Protein AF-A0A7J8R0C9-F1 (afdb_monomer)

Organism: Gossypium davidsonii (NCBI:txid34287)

Mean predicted aligned error: 8.88 Å

Nearest PDB structures (foldseek):
  7c2x-assembly1_A  TM=8.999E-01  e=2.543E-03  Glycyrrhiza uralensis
  7w10-assembly1_A  TM=8.396E-01  e=5.791E-02  Calotropis gigantea
  8w53-assembly2_A  TM=8.340E-01  e=5.791E-02  Lycium barbarum
  9j9k-assembly2_B  TM=7.811E-01  e=1.226E-01  Nicotiana benthamiana

pLDDT: mean 87.15, std 15.41, range [38.16, 98.81]

Solvent-accessible surface area (backbone atoms only — not comparable to full-atom values): 6444 Å² total; per-residue (Å²): 115,68,67,56,45,42,38,37,70,69,62,40,51,55,66,71,64,72,80,85,58,86,56,53,90,93,40,74,86,78,30,71,80,81,48,73,65,40,51,49,54,29,48,53,59,54,66,34,87,48,72,67,24,50,51,18,54,51,46,44,49,55,50,51,55,50,55,54,50,24,59,36,94,88,13,65,54,35,47,51,51,54,51,51,52,52,51,51,52,56,50,32,52,76,69,74,45,84,77,77,81,79,79,78,76,87,76,132

Structure (mmCIF, N/CA/C/O backbone):
data_AF-A0A7J8R0C9-F1
#
_entry.id   AF-A0A7J8R0C9-F1
#
loop_
_atom_site.group_PDB
_atom_site.id
_atom_site.type_symbol
_atom_site.label_atom_id
_atom_site.label_alt_id
_atom_site.label_comp_id
_atom_site.label_asym_id
_atom_site.label_entity_id
_atom_site.label_seq_id
_atom_site.pdbx_PDB_ins_code
_atom_site.Cartn_x
_atom_site.Cartn_y
_atom_site.Cartn_z
_atom_site.occupancy
_atom_site.B_iso_or_equiv
_atom_site.auth_seq_id
_atom_site.auth_comp_id
_atom_site.auth_asym_id
_atom_site.auth_atom_id
_atom_site.pdbx_PDB_model_num
ATOM 1 N N . PHE A 1 1 ? 14.662 -2.550 4.345 1.00 85.69 1 PHE A N 1
ATOM 2 C CA . PHE A 1 1 ? 13.574 -2.185 3.412 1.00 85.69 1 PHE A CA 1
ATOM 3 C C . PHE A 1 1 ? 12.309 -3.052 3.588 1.00 85.69 1 PHE A C 1
ATOM 5 O O . PHE A 1 1 ? 11.857 -3.708 2.657 1.00 85.69 1 PHE A O 1
ATOM 12 N N . THR A 1 2 ? 11.678 -3.064 4.772 1.00 91.94 2 THR A N 1
ATOM 13 C CA . THR A 1 2 ? 10.476 -3.903 5.014 1.00 91.94 2 THR A CA 1
ATOM 14 C C . THR A 1 2 ? 9.234 -3.378 4.290 1.00 91.94 2 THR A C 1
ATOM 16 O O . THR A 1 2 ? 8.505 -4.153 3.675 1.00 91.94 2 THR A O 1
ATOM 19 N N . ASN A 1 3 ? 9.021 -2.059 4.303 1.00 94.56 3 ASN A N 1
ATOM 20 C CA . ASN A 1 3 ? 7.871 -1.438 3.638 1.00 94.56 3 ASN A CA 1
ATOM 21 C C . ASN A 1 3 ? 7.926 -1.610 2.116 1.00 94.56 3 ASN A C 1
ATOM 23 O O . ASN A 1 3 ? 6.901 -1.861 1.492 1.00 94.56 3 ASN A O 1
ATOM 27 N N . GLU A 1 4 ? 9.119 -1.549 1.521 1.00 93.69 4 GLU A N 1
ATOM 28 C CA . GLU A 1 4 ? 9.291 -1.841 0.097 1.00 93.69 4 GLU A CA 1
ATOM 29 C C . GLU A 1 4 ? 8.882 -3.283 -0.220 1.00 93.69 4 GLU A C 1
ATOM 31 O O . GLU A 1 4 ? 8.096 -3.511 -1.136 1.00 93.69 4 GLU A O 1
ATOM 36 N N . ARG A 1 5 ? 9.333 -4.258 0.581 1.00 94.69 5 ARG A N 1
ATOM 37 C CA . ARG A 1 5 ? 8.916 -5.657 0.427 1.00 94.69 5 ARG A CA 1
ATOM 38 C C . ARG A 1 5 ? 7.396 -5.811 0.515 1.00 94.69 5 ARG A C 1
ATOM 40 O O . ARG A 1 5 ? 6.814 -6.533 -0.294 1.00 94.69 5 ARG A O 1
ATOM 47 N N . LEU A 1 6 ? 6.750 -5.122 1.454 1.00 96.69 6 LEU A N 1
ATOM 48 C CA . LEU A 1 6 ? 5.293 -5.102 1.559 1.00 96.69 6 LEU A CA 1
ATOM 49 C C . LEU A 1 6 ? 4.649 -4.555 0.277 1.00 96.69 6 LEU A C 1
ATOM 51 O O . LEU A 1 6 ? 3.827 -5.235 -0.327 1.00 96.69 6 LEU A O 1
ATOM 55 N N . VAL A 1 7 ? 5.045 -3.367 -0.177 1.00 97.19 7 VAL A N 1
ATOM 56 C CA . VAL A 1 7 ? 4.434 -2.690 -1.334 1.00 97.19 7 VAL A CA 1
ATOM 57 C C . VAL A 1 7 ? 4.701 -3.427 -2.653 1.00 97.19 7 VAL A C 1
ATOM 59 O O . VAL A 1 7 ? 3.797 -3.579 -3.476 1.00 97.19 7 VAL A O 1
ATOM 62 N N . VAL A 1 8 ? 5.925 -3.911 -2.863 1.00 96.50 8 VAL A N 1
ATOM 63 C CA . VAL A 1 8 ? 6.372 -4.493 -4.137 1.00 96.50 8 VAL A CA 1
ATOM 64 C C . VAL A 1 8 ? 6.103 -5.996 -4.205 1.00 96.50 8 VAL A C 1
ATOM 66 O O . VAL A 1 8 ? 5.531 -6.464 -5.184 1.00 96.50 8 VAL A O 1
ATOM 69 N N . GLN A 1 9 ? 6.480 -6.772 -3.184 1.00 95.94 9 GLN A N 1
ATOM 70 C CA . GLN A 1 9 ? 6.421 -8.240 -3.260 1.00 95.94 9 GLN A CA 1
ATOM 71 C C . GLN A 1 9 ? 5.085 -8.807 -2.770 1.00 95.94 9 GLN A C 1
ATOM 73 O O . GLN A 1 9 ? 4.570 -9.757 -3.360 1.00 95.94 9 GLN A O 1
ATOM 78 N N . ILE A 1 10 ? 4.531 -8.236 -1.696 1.00 97.25 10 ILE A N 1
ATOM 79 C CA . ILE A 1 10 ? 3.319 -8.758 -1.049 1.00 97.25 10 ILE A CA 1
ATOM 80 C C . ILE A 1 10 ? 2.067 -8.156 -1.694 1.00 97.25 10 ILE A C 1
ATOM 82 O O . ILE A 1 10 ? 1.258 -8.880 -2.268 1.00 97.25 10 ILE A O 1
ATOM 86 N N . LEU A 1 11 ? 1.918 -6.831 -1.638 1.00 97.75 11 LEU A 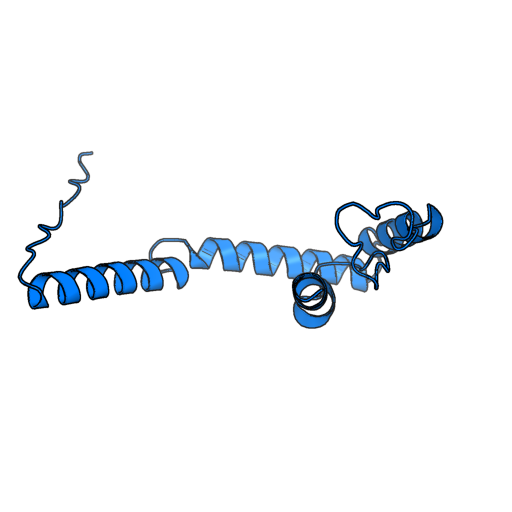N 1
ATOM 87 C CA . LEU A 1 11 ? 0.755 -6.121 -2.180 1.00 97.75 11 LEU A CA 1
ATOM 88 C C . LEU A 1 11 ? 0.821 -5.997 -3.707 1.00 97.75 11 LEU A C 1
ATOM 90 O O . LEU A 1 11 ? -0.214 -5.892 -4.367 1.00 97.75 11 LEU A O 1
ATOM 94 N N . LYS A 1 12 ? 2.035 -6.031 -4.276 1.00 97.44 12 LYS A N 1
ATOM 95 C CA . LYS A 1 12 ? 2.297 -5.880 -5.715 1.00 97.44 12 LYS A CA 1
ATOM 96 C C . LYS A 1 12 ? 1.661 -4.608 -6.285 1.00 97.44 12 LYS A C 1
ATOM 98 O O . LYS A 1 12 ? 1.102 -4.625 -7.384 1.00 97.44 12 LYS A O 1
ATOM 103 N N . THR A 1 13 ? 1.696 -3.518 -5.524 1.00 97.69 13 THR A N 1
ATOM 104 C CA . THR A 1 13 ? 1.115 -2.214 -5.887 1.00 97.69 13 THR A CA 1
ATOM 105 C C . THR A 1 13 ? 2.165 -1.186 -6.306 1.00 97.69 13 THR A C 1
ATOM 107 O O . THR A 1 13 ? 1.794 -0.145 -6.838 1.00 97.69 13 THR A O 1
ATOM 110 N N . GLY A 1 14 ? 3.458 -1.475 -6.133 1.00 96.69 14 GLY A N 1
ATOM 111 C CA . GLY A 1 14 ? 4.560 -0.596 -6.537 1.00 96.69 14 GLY A CA 1
ATOM 112 C C . GLY A 1 14 ? 5.620 -1.281 -7.399 1.00 96.69 14 GLY A C 1
ATOM 113 O O . GLY A 1 14 ? 5.507 -2.460 -7.737 1.00 96.69 14 GLY A O 1
ATOM 114 N N . VAL A 1 15 ? 6.651 -0.510 -7.743 1.00 96.69 15 VAL A N 1
ATOM 115 C CA . VAL A 1 15 ? 7.873 -0.940 -8.438 1.00 96.69 15 VAL A CA 1
ATOM 116 C C . VAL A 1 15 ? 9.060 -0.440 -7.616 1.00 96.69 15 VAL A C 1
ATOM 118 O O . VAL A 1 15 ? 9.011 0.674 -7.097 1.00 96.69 15 VAL A O 1
ATOM 121 N N . SER A 1 16 ? 10.098 -1.263 -7.468 1.00 94.00 16 SER A N 1
ATOM 122 C CA . SER A 1 16 ? 11.339 -0.839 -6.812 1.00 94.00 16 SER A CA 1
ATOM 123 C C . SER A 1 16 ? 12.178 0.008 -7.765 1.00 94.00 16 SER A C 1
ATOM 125 O O . SER A 1 16 ? 12.281 -0.296 -8.952 1.00 94.00 16 SER A O 1
ATOM 127 N N . VAL A 1 17 ? 12.816 1.049 -7.233 1.00 90.88 17 VAL A N 1
ATOM 128 C CA . VAL A 1 17 ? 13.826 1.834 -7.961 1.00 90.88 17 VAL A CA 1
ATOM 129 C C . VAL A 1 17 ? 15.222 1.200 -7.889 1.00 90.88 17 VAL A C 1
ATOM 131 O O . VAL A 1 17 ? 16.154 1.720 -8.496 1.00 90.88 17 VAL A O 1
ATOM 134 N N . GLY A 1 18 ? 15.366 0.083 -7.165 1.00 84.88 18 GLY A N 1
ATOM 135 C CA . GLY A 1 18 ? 16.604 -0.688 -7.066 1.00 84.88 18 GLY A CA 1
ATOM 136 C C . GLY A 1 18 ? 17.586 -0.212 -5.996 1.00 84.88 18 GLY A C 1
ATOM 137 O O . GLY A 1 18 ? 18.737 -0.617 -6.046 1.00 84.88 18 GLY A O 1
ATOM 138 N N . ALA A 1 19 ? 17.161 0.634 -5.052 1.00 82.19 19 ALA A N 1
ATOM 139 C CA . ALA A 1 19 ? 17.991 1.005 -3.908 1.00 82.19 19 ALA A CA 1
ATOM 140 C C . ALA A 1 19 ? 17.981 -0.126 -2.870 1.00 82.19 19 ALA A C 1
ATOM 142 O O . ALA A 1 19 ? 17.018 -0.286 -2.123 1.00 82.19 19 ALA A O 1
ATOM 143 N N . ASP A 1 20 ? 19.040 -0.923 -2.855 1.00 76.31 20 ASP A N 1
ATOM 144 C CA . ASP A 1 20 ? 19.194 -2.122 -2.029 1.00 76.31 20 ASP A CA 1
ATOM 145 C C . ASP A 1 20 ? 20.020 -1.889 -0.755 1.00 76.31 20 ASP A C 1
ATOM 147 O O . ASP A 1 20 ? 19.899 -2.656 0.205 1.00 76.31 20 ASP A O 1
ATOM 151 N N . GLU A 1 21 ? 20.777 -0.792 -0.693 1.00 76.25 21 GLU A N 1
ATOM 152 C CA . GLU A 1 21 ? 21.571 -0.410 0.474 1.00 76.25 21 GLU A CA 1
ATOM 153 C C . GLU A 1 21 ? 20.999 0.819 1.202 1.00 76.25 21 GLU A C 1
ATOM 155 O O . GLU A 1 21 ? 20.732 1.861 0.589 1.00 76.25 21 GLU A O 1
ATOM 160 N N . PRO A 1 22 ? 20.805 0.743 2.533 1.00 74.38 22 PRO A N 1
ATOM 161 C CA . PRO A 1 22 ? 20.413 1.904 3.313 1.00 74.38 22 PRO A CA 1
ATOM 162 C C . PRO A 1 22 ? 21.577 2.896 3.368 1.00 74.38 22 PRO A C 1
ATOM 164 O O . PRO A 1 22 ? 22.693 2.546 3.741 1.00 74.38 22 PRO A O 1
ATOM 167 N N . THR A 1 23 ? 21.311 4.157 3.039 1.00 76.62 23 THR A N 1
ATOM 168 C CA . THR A 1 23 ? 22.300 5.226 3.214 1.00 76.62 23 THR A CA 1
ATOM 169 C C . THR A 1 23 ? 22.349 5.628 4.684 1.00 76.62 23 THR A C 1
ATOM 171 O O . THR A 1 23 ? 21.314 5.946 5.277 1.00 76.62 23 THR A O 1
ATOM 174 N N . ALA A 1 24 ? 23.538 5.598 5.287 1.00 76.75 24 ALA A N 1
ATOM 175 C CA . ALA A 1 24 ? 23.723 6.069 6.651 1.00 76.75 24 ALA A CA 1
ATOM 176 C C . ALA A 1 24 ? 23.516 7.588 6.714 1.00 76.75 24 ALA A C 1
ATOM 178 O O . ALA A 1 24 ? 24.002 8.338 5.865 1.00 76.75 24 ALA A O 1
ATOM 179 N N . TRP A 1 25 ? 22.798 8.049 7.738 1.00 74.88 25 TRP A N 1
ATOM 180 C CA . TRP A 1 25 ? 22.592 9.477 7.957 1.00 74.88 25 TRP A CA 1
ATOM 181 C C . TRP A 1 25 ? 23.944 10.180 8.153 1.00 74.88 25 TRP A C 1
ATOM 183 O O . TRP A 1 25 ? 24.708 9.806 9.042 1.00 74.88 25 TRP A O 1
ATOM 193 N N . GLY A 1 26 ? 24.243 11.186 7.326 1.00 75.62 26 GLY A N 1
ATOM 194 C CA . GLY A 1 26 ? 25.524 11.904 7.341 1.00 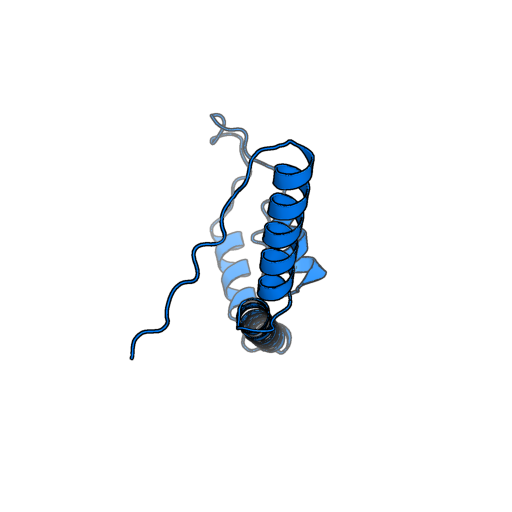75.62 26 GLY A CA 1
ATOM 195 C C . GLY A 1 26 ? 26.604 11.352 6.401 1.00 75.62 26 GLY A C 1
ATOM 196 O O . GLY A 1 26 ? 27.624 12.014 6.227 1.00 75.62 26 GLY A O 1
ATOM 197 N N . ASP A 1 27 ? 26.372 10.210 5.744 1.00 72.81 27 ASP A N 1
ATOM 198 C CA . ASP A 1 27 ? 27.253 9.660 4.702 1.00 72.81 27 ASP A CA 1
ATOM 199 C C . ASP A 1 27 ? 26.519 9.520 3.359 1.00 72.81 27 ASP A C 1
ATOM 201 O O . ASP A 1 27 ? 26.563 8.516 2.650 1.00 72.81 27 ASP A O 1
ATOM 205 N N . GLU A 1 28 ? 25.811 10.586 2.992 1.00 69.25 28 GLU A N 1
ATOM 206 C CA . GLU A 1 28 ? 25.007 10.655 1.767 1.00 69.25 28 GLU A CA 1
ATOM 207 C C . GLU A 1 28 ? 25.848 10.526 0.485 1.00 69.25 28 GLU A C 1
ATOM 209 O O . GLU A 1 28 ? 25.313 10.279 -0.593 1.00 69.25 28 GLU A O 1
ATOM 214 N N . LYS A 1 29 ? 27.176 10.690 0.588 1.00 66.75 29 LYS A N 1
ATOM 215 C CA . LYS A 1 29 ? 28.114 10.601 -0.540 1.00 66.75 29 LYS A CA 1
ATOM 216 C C . LYS A 1 29 ? 28.555 9.170 -0.856 1.00 66.75 29 LYS A C 1
ATOM 218 O O . LYS A 1 29 ? 28.957 8.936 -1.996 1.00 66.75 29 LYS A O 1
ATOM 223 N N . SER A 1 30 ? 28.514 8.255 0.115 1.00 67.12 30 SER A N 1
ATOM 224 C CA . SER A 1 30 ? 28.853 6.836 -0.073 1.00 67.12 30 SER A CA 1
ATOM 225 C C . SER A 1 30 ? 27.630 5.953 -0.329 1.00 67.12 30 SER A C 1
ATOM 227 O O . SER A 1 30 ? 27.783 4.823 -0.788 1.00 67.12 30 SER A O 1
ATOM 229 N N . GLY A 1 31 ? 26.429 6.473 -0.051 1.00 66.06 31 GLY A N 1
ATOM 230 C CA . GLY A 1 31 ? 25.171 5.766 -0.256 1.00 66.06 31 GLY A CA 1
ATOM 231 C C . GLY A 1 31 ? 24.928 5.344 -1.707 1.00 66.06 31 GLY A C 1
ATOM 232 O O . GLY A 1 31 ? 25.493 5.905 -2.652 1.00 66.06 31 GLY A O 1
ATOM 233 N N . PHE A 1 32 ? 24.045 4.354 -1.874 1.00 71.06 32 PHE A N 1
ATOM 234 C CA . PHE A 1 32 ? 23.644 3.825 -3.175 1.00 71.06 32 PHE A CA 1
ATOM 235 C C . PHE A 1 32 ? 23.336 4.948 -4.175 1.00 71.06 32 PHE A C 1
ATOM 237 O O . PHE A 1 32 ? 22.418 5.756 -3.995 1.00 71.06 32 PHE A O 1
ATOM 244 N N . LYS A 1 33 ? 24.105 4.990 -5.266 1.00 76.00 33 LYS A N 1
ATOM 245 C CA . LYS A 1 33 ? 23.975 6.032 -6.282 1.00 76.00 33 LYS A CA 1
ATOM 246 C C . LYS A 1 33 ? 22.908 5.648 -7.301 1.00 76.00 33 LYS A C 1
ATOM 248 O O . LYS A 1 33 ? 23.181 4.997 -8.308 1.00 76.00 33 LYS A O 1
ATOM 253 N N . LEU A 1 34 ? 21.683 6.101 -7.054 1.00 82.31 34 LEU A N 1
ATOM 254 C CA . LEU A 1 34 ? 20.580 5.962 -7.998 1.00 82.31 34 LEU A CA 1
ATOM 255 C C . LEU A 1 34 ? 20.875 6.761 -9.282 1.00 82.31 34 LEU A C 1
ATOM 257 O O . LEU A 1 34 ? 21.101 7.971 -9.241 1.00 82.31 34 LEU A O 1
ATOM 261 N N . THR A 1 35 ? 20.889 6.088 -10.434 1.00 88.69 35 THR A N 1
ATOM 262 C CA . THR A 1 35 ? 21.106 6.724 -11.739 1.00 88.69 35 THR A CA 1
ATOM 263 C C . THR A 1 35 ? 19.787 7.213 -12.331 1.00 88.69 35 THR A C 1
ATOM 265 O O . THR A 1 35 ? 18.699 6.767 -11.952 1.00 88.69 35 THR A O 1
ATOM 268 N N . LYS A 1 36 ? 19.873 8.116 -13.312 1.00 91.88 36 LYS A N 1
ATOM 269 C CA . LYS A 1 36 ? 18.705 8.573 -14.075 1.00 91.88 36 LYS A CA 1
ATOM 270 C C . LYS A 1 36 ? 18.013 7.404 -14.781 1.00 91.88 36 LYS A C 1
ATOM 272 O O . LYS A 1 36 ? 16.789 7.379 -14.873 1.00 91.88 36 LYS A O 1
ATOM 277 N N . GLU A 1 37 ? 18.787 6.440 -15.261 1.00 91.50 37 GLU A N 1
ATOM 278 C CA . GLU A 1 37 ? 18.315 5.246 -15.953 1.00 91.50 37 GLU A CA 1
ATOM 279 C C . GLU A 1 37 ? 17.497 4.344 -15.023 1.00 91.50 37 GLU A C 1
ATOM 281 O O . GLU A 1 37 ? 16.430 3.889 -15.428 1.00 91.50 37 GLU A O 1
ATOM 286 N N . HIS A 1 38 ? 17.924 4.150 -13.766 1.00 91.69 38 HIS A N 1
ATOM 287 C CA . HIS A 1 38 ? 17.137 3.409 -12.771 1.00 91.69 38 HIS A CA 1
ATOM 288 C C . HIS A 1 38 ? 15.766 4.055 -12.546 1.00 91.69 38 HIS A C 1
ATOM 290 O O . HIS A 1 38 ? 14.741 3.376 -12.608 1.00 91.69 38 HIS A O 1
ATOM 296 N N . VAL A 1 39 ? 15.733 5.380 -12.363 1.00 92.75 39 VAL A N 1
ATOM 297 C CA . VAL A 1 39 ? 14.481 6.130 -12.171 1.00 92.75 39 VAL A CA 1
ATOM 298 C C . VAL A 1 39 ? 13.589 6.035 -13.404 1.00 92.75 39 VAL A C 1
ATOM 300 O O . VAL A 1 39 ? 12.402 5.741 -13.280 1.00 92.75 39 VAL A O 1
ATOM 303 N N . LYS A 1 40 ? 14.152 6.249 -14.598 1.00 95.69 40 LYS A N 1
ATOM 304 C CA . LYS A 1 40 ? 13.405 6.169 -15.856 1.00 95.69 40 LYS A CA 1
ATOM 305 C C . LYS A 1 40 ? 12.770 4.789 -16.031 1.00 95.69 40 LYS A C 1
ATOM 307 O O . LYS A 1 40 ? 11.571 4.708 -16.263 1.00 95.69 40 LYS A O 1
ATOM 312 N N . ASN A 1 41 ? 13.544 3.721 -15.846 1.00 94.44 41 ASN A N 1
ATOM 313 C CA . ASN A 1 41 ? 13.047 2.353 -15.982 1.00 94.44 41 ASN A CA 1
ATOM 314 C C . ASN A 1 41 ? 11.941 2.043 -14.964 1.00 94.44 41 ASN A C 1
ATOM 316 O O . ASN A 1 41 ? 10.946 1.414 -15.318 1.00 94.44 41 ASN A O 1
ATOM 320 N N . ALA A 1 42 ? 12.086 2.502 -13.717 1.00 95.25 42 ALA A N 1
ATOM 321 C CA . ALA A 1 42 ? 11.059 2.324 -12.696 1.00 95.25 42 ALA A CA 1
ATOM 322 C C . ALA A 1 42 ? 9.760 3.067 -13.051 1.00 95.25 42 ALA A C 1
ATOM 324 O O . ALA A 1 42 ? 8.682 2.500 -12.888 1.00 95.25 42 ALA A O 1
ATOM 325 N N . ILE A 1 43 ? 9.846 4.295 -13.580 1.00 95.62 43 ILE A N 1
ATOM 326 C CA . ILE A 1 43 ? 8.678 5.054 -14.058 1.00 95.62 43 ILE A CA 1
ATOM 327 C C . ILE A 1 43 ? 8.022 4.343 -15.243 1.00 95.62 43 ILE A C 1
ATOM 329 O O . ILE A 1 43 ? 6.809 4.142 -15.222 1.00 95.62 43 ILE A O 1
ATOM 333 N N . ASP A 1 44 ? 8.804 3.916 -16.236 1.00 95.81 44 ASP A N 1
ATOM 334 C CA . ASP A 1 44 ? 8.291 3.223 -17.421 1.00 95.81 44 ASP A CA 1
ATOM 335 C C . ASP A 1 44 ? 7.564 1.926 -17.019 1.00 95.81 44 ASP A C 1
ATOM 337 O O . ASP A 1 44 ? 6.449 1.665 -17.470 1.00 95.81 44 ASP A O 1
ATOM 341 N N . GLN A 1 45 ? 8.127 1.142 -16.093 1.00 95.12 45 GLN A N 1
ATOM 342 C CA . GLN A 1 45 ? 7.476 -0.055 -15.541 1.00 95.12 45 GLN A CA 1
ATOM 343 C C . GLN A 1 45 ? 6.254 0.263 -14.671 1.00 95.12 45 GLN A C 1
ATOM 345 O O . GLN A 1 45 ? 5.295 -0.514 -14.642 1.00 95.12 45 GLN A O 1
ATOM 350 N N . LEU A 1 46 ? 6.277 1.372 -13.926 1.00 95.69 46 LEU A N 1
ATOM 351 C CA . LEU A 1 46 ? 5.173 1.792 -13.065 1.00 95.69 46 LEU A CA 1
ATOM 352 C C . LEU A 1 46 ? 3.955 2.215 -13.894 1.00 95.69 46 LEU A C 1
ATOM 354 O O . LEU A 1 46 ? 2.823 1.843 -13.567 1.00 95.69 46 LEU A O 1
ATOM 358 N N . MET A 1 47 ? 4.212 2.975 -14.957 1.00 92.56 47 MET A N 1
ATOM 359 C CA . MET A 1 47 ? 3.210 3.618 -15.803 1.00 92.56 47 MET A CA 1
ATOM 360 C C . MET A 1 47 ? 2.799 2.778 -17.007 1.00 92.56 47 MET A C 1
ATOM 362 O O . MET A 1 47 ? 1.851 3.157 -17.690 1.00 92.56 47 MET A O 1
ATOM 366 N N . ASN A 1 48 ? 3.459 1.643 -17.259 1.00 91.50 48 ASN A N 1
ATOM 367 C CA . ASN A 1 48 ? 3.121 0.805 -18.399 1.00 91.50 48 ASN A CA 1
ATOM 368 C C . ASN A 1 48 ? 1.618 0.446 -18.446 1.00 91.50 48 ASN A C 1
ATOM 370 O O . ASN A 1 48 ? 0.920 0.277 -17.436 1.00 91.50 48 ASN A O 1
ATOM 374 N N . GLU A 1 49 ? 1.110 0.351 -19.672 1.00 94.25 49 GLU A N 1
ATOM 375 C CA . GLU A 1 49 ? -0.268 -0.059 -19.965 1.00 94.25 49 GLU A CA 1
ATOM 376 C C . GLU A 1 49 ? -0.371 -1.557 -20.278 1.00 94.25 49 GLU A C 1
ATOM 378 O O . GLU A 1 49 ? -1.431 -2.055 -20.640 1.00 94.25 49 GLU A O 1
ATOM 383 N N . GLY A 1 50 ? 0.727 -2.295 -20.096 1.00 95.00 50 GLY A N 1
ATOM 384 C CA . GLY A 1 50 ? 0.707 -3.752 -20.110 1.00 95.00 50 GLY A CA 1
ATOM 385 C C . GLY A 1 50 ? -0.048 -4.331 -18.910 1.00 95.00 50 GLY A C 1
ATOM 386 O O . GLY A 1 50 ? -0.350 -3.633 -17.936 1.00 95.00 50 GLY A O 1
ATOM 387 N N . ASN A 1 51 ? -0.299 -5.643 -18.963 1.00 94.50 51 ASN A N 1
ATOM 388 C CA . ASN A 1 51 ? -1.065 -6.378 -17.950 1.00 94.50 51 ASN A CA 1
ATOM 389 C C . ASN A 1 51 ? -0.593 -6.087 -16.518 1.00 94.50 51 ASN A C 1
ATOM 391 O O . ASN A 1 51 ? -1.409 -5.793 -15.650 1.00 94.50 51 ASN A O 1
ATOM 395 N N . GLU A 1 52 ? 0.722 -6.086 -16.276 1.00 93.44 52 GLU A N 1
ATOM 396 C CA . GLU A 1 52 ? 1.261 -5.851 -14.934 1.00 93.44 52 GLU A CA 1
ATOM 397 C C . GLU A 1 52 ? 0.928 -4.461 -14.375 1.00 93.44 52 GLU A C 1
ATOM 399 O O . GLU A 1 52 ? 0.600 -4.344 -13.192 1.00 93.44 52 GLU A O 1
ATOM 404 N N . GLY A 1 53 ? 0.984 -3.410 -15.200 1.00 96.25 53 GLY A N 1
ATOM 405 C CA . GLY A 1 53 ? 0.662 -2.045 -14.782 1.00 96.25 53 GLY A CA 1
ATOM 406 C C . GLY A 1 53 ? -0.823 -1.848 -14.515 1.00 96.25 53 GLY A C 1
ATOM 407 O O . GLY A 1 53 ? -1.197 -1.225 -13.516 1.00 96.25 53 GLY A O 1
ATOM 408 N N . ILE A 1 54 ? -1.678 -2.431 -15.358 1.00 97.06 54 ILE A N 1
ATOM 409 C CA . ILE A 1 54 ? -3.133 -2.435 -15.153 1.00 97.06 54 ILE A CA 1
ATOM 410 C C . ILE A 1 54 ? -3.478 -3.168 -13.853 1.00 97.06 54 ILE A C 1
ATOM 412 O O . ILE A 1 54 ? -4.181 -2.617 -13.001 1.00 97.06 54 ILE A O 1
ATOM 416 N N . ASP A 1 55 ? -2.931 -4.366 -13.652 1.00 97.00 55 ASP A N 1
ATOM 417 C CA . ASP A 1 55 ? -3.171 -5.169 -12.455 1.00 97.00 55 ASP A CA 1
ATOM 418 C C . ASP A 1 55 ? -2.664 -4.481 -11.184 1.00 97.00 55 ASP A C 1
ATOM 420 O O . ASP A 1 55 ? -3.310 -4.546 -10.135 1.00 97.00 55 ASP A O 1
ATOM 424 N N . ARG A 1 56 ? -1.527 -3.781 -11.264 1.00 97.69 56 ARG A N 1
ATOM 425 C CA . ARG A 1 56 ? -0.989 -2.974 -10.162 1.00 97.69 56 ARG A CA 1
ATOM 426 C C . ARG A 1 56 ? -1.965 -1.873 -9.754 1.00 97.69 56 ARG A C 1
ATOM 428 O O . ARG A 1 56 ? -2.274 -1.753 -8.569 1.00 97.69 56 ARG A O 1
ATOM 435 N N . ARG A 1 57 ? -2.485 -1.105 -10.720 1.00 97.44 57 ARG A N 1
ATOM 436 C CA . ARG A 1 57 ? -3.473 -0.037 -10.471 1.00 97.44 57 ARG A CA 1
ATOM 437 C C . ARG A 1 57 ? -4.783 -0.596 -9.918 1.00 97.44 57 ARG A C 1
ATOM 439 O O . ARG A 1 57 ? -5.340 -0.018 -8.987 1.00 97.44 57 ARG A O 1
ATOM 446 N N . LYS A 1 58 ? -5.238 -1.744 -10.429 1.00 97.75 58 LYS A N 1
ATOM 447 C CA . LYS A 1 58 ? -6.420 -2.447 -9.914 1.00 97.75 58 LYS A CA 1
ATOM 448 C C . LYS A 1 58 ? -6.242 -2.845 -8.446 1.00 97.75 58 LYS A C 1
ATOM 450 O O . LYS A 1 58 ? -7.066 -2.461 -7.622 1.00 97.75 58 LYS A O 1
ATOM 455 N N . ARG A 1 59 ? -5.141 -3.522 -8.095 1.00 98.25 59 ARG A N 1
ATOM 456 C CA . ARG A 1 59 ? -4.833 -3.884 -6.698 1.00 98.25 59 ARG A CA 1
ATOM 457 C C . ARG A 1 59 ? -4.740 -2.658 -5.796 1.00 98.25 59 ARG A C 1
ATOM 459 O O . ARG A 1 59 ? -5.286 -2.671 -4.698 1.00 98.25 59 ARG A O 1
ATOM 466 N N . ALA A 1 60 ? -4.077 -1.594 -6.251 1.00 98.25 60 ALA A N 1
ATOM 467 C CA . ALA A 1 60 ? -3.963 -0.356 -5.484 1.00 98.25 60 ALA A CA 1
ATOM 468 C C . ALA A 1 60 ? -5.343 0.247 -5.172 1.00 98.25 60 ALA A C 1
ATOM 470 O O . ALA A 1 60 ? -5.598 0.624 -4.029 1.00 98.25 60 ALA A O 1
ATOM 471 N N . LYS A 1 61 ? -6.257 0.260 -6.152 1.00 98.56 61 LYS A N 1
ATOM 472 C CA . LYS A 1 61 ? -7.644 0.700 -5.954 1.00 98.56 61 LYS A CA 1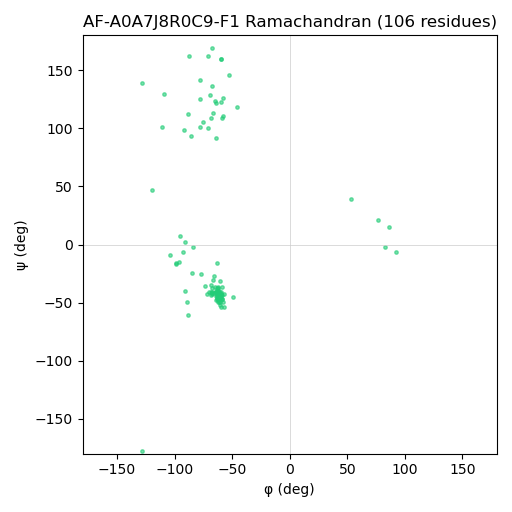
ATOM 473 C C . LYS A 1 61 ? -8.392 -0.187 -4.954 1.00 98.56 61 LYS A C 1
ATOM 475 O O . LYS A 1 61 ? -8.992 0.336 -4.022 1.00 98.56 61 LYS A O 1
ATOM 480 N N . GLU A 1 62 ? -8.301 -1.509 -5.094 1.00 98.62 62 GLU A N 1
ATOM 481 C CA . GLU A 1 62 ? -8.934 -2.463 -4.170 1.00 98.62 62 GLU A CA 1
ATOM 482 C C . GLU A 1 62 ? -8.440 -2.294 -2.723 1.00 98.62 62 GLU A C 1
ATOM 484 O O . GLU A 1 62 ? -9.232 -2.356 -1.782 1.00 98.62 62 GLU A O 1
ATOM 489 N N . PHE A 1 63 ? -7.138 -2.066 -2.521 1.00 98.56 63 PHE A N 1
ATOM 490 C CA . PHE A 1 63 ? -6.593 -1.781 -1.191 1.00 98.56 63 PHE A CA 1
ATOM 491 C C . PHE A 1 63 ? -7.059 -0.429 -0.649 1.00 98.56 63 PHE A C 1
ATOM 493 O O . PHE A 1 63 ? -7.359 -0.348 0.540 1.00 98.56 63 PHE A O 1
ATOM 500 N N . GLY A 1 64 ? -7.177 0.598 -1.496 1.00 98.44 64 GLY A N 1
ATOM 501 C CA . GLY A 1 64 ? -7.758 1.886 -1.107 1.00 98.44 64 GLY A CA 1
ATOM 502 C C . GLY A 1 64 ? -9.205 1.749 -0.627 1.00 98.44 64 GLY A C 1
ATOM 503 O O . GLY A 1 64 ? -9.557 2.242 0.441 1.00 98.44 64 GLY A O 1
ATOM 504 N N . GLU A 1 65 ? -10.029 0.997 -1.355 1.00 98.69 65 GLU A N 1
ATOM 505 C CA . GLU A 1 65 ? -11.414 0.715 -0.957 1.00 98.69 65 GLU A CA 1
ATOM 506 C C . GLU A 1 65 ? -11.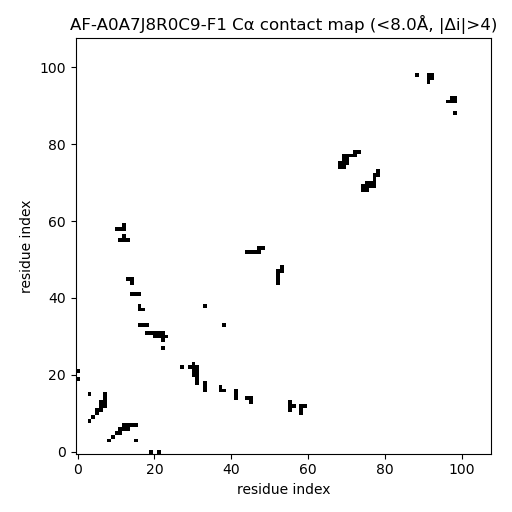491 -0.069 0.362 1.00 98.69 65 GLU A C 1
ATOM 508 O O . GLU A 1 65 ? -12.314 0.245 1.221 1.00 98.69 65 GLU A O 1
ATOM 513 N N . LYS A 1 66 ? -10.623 -1.071 0.559 1.00 98.56 66 LYS A N 1
ATOM 514 C CA . LYS A 1 66 ? -10.544 -1.826 1.822 1.00 98.56 66 LYS A CA 1
ATOM 515 C C . LYS A 1 66 ? -10.107 -0.951 2.994 1.00 98.56 66 LYS A C 1
ATOM 517 O O . LYS A 1 66 ? -10.652 -1.105 4.081 1.00 98.56 66 LYS A O 1
ATOM 522 N N . ALA A 1 67 ? -9.145 -0.054 2.780 1.00 98.62 67 ALA A N 1
ATOM 523 C CA . ALA A 1 67 ? -8.671 0.862 3.810 1.00 98.62 67 ALA A CA 1
ATOM 524 C C . ALA A 1 67 ? -9.784 1.817 4.264 1.00 98.62 67 ALA A C 1
ATOM 526 O O . ALA A 1 67 ? -9.989 1.964 5.466 1.00 98.62 67 ALA A O 1
ATOM 527 N N . ASN A 1 68 ? -10.553 2.379 3.325 1.00 98.69 68 ASN A N 1
ATOM 528 C CA . ASN A 1 68 ? -11.707 3.225 3.647 1.00 98.69 68 ASN A CA 1
ATOM 529 C C . ASN A 1 68 ? -12.766 2.447 4.444 1.00 98.69 68 ASN A C 1
ATOM 531 O O . ASN A 1 68 ? -1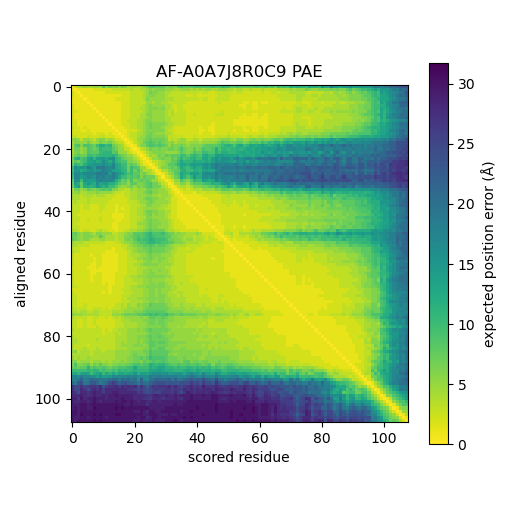3.148 2.862 5.534 1.00 98.69 68 ASN A O 1
ATOM 535 N N . LYS A 1 69 ? -13.146 1.250 3.979 1.00 98.75 69 LYS A N 1
ATOM 536 C CA . LYS A 1 69 ? -14.106 0.385 4.690 1.00 98.75 69 LYS A CA 1
ATOM 537 C C . LYS A 1 69 ? -13.641 -0.024 6.087 1.00 98.75 69 LYS A C 1
ATOM 539 O O . LYS A 1 69 ? -14.464 -0.242 6.966 1.00 98.75 69 LYS A O 1
ATOM 544 N N . ALA A 1 70 ? -12.334 -0.171 6.305 1.00 98.81 70 ALA A N 1
ATOM 545 C CA . ALA A 1 70 ? -11.804 -0.548 7.610 1.00 98.81 70 ALA A CA 1
ATOM 546 C C . ALA A 1 70 ? -12.021 0.546 8.670 1.00 98.81 70 ALA A C 1
ATOM 548 O O . ALA A 1 70 ? -12.158 0.211 9.847 1.00 98.81 70 ALA A O 1
ATOM 549 N N . VAL A 1 71 ? -12.047 1.822 8.272 1.00 98.44 71 VAL A N 1
ATOM 550 C CA . VAL A 1 71 ? -12.178 2.970 9.189 1.00 98.44 71 VAL A CA 1
ATOM 551 C C . VAL A 1 71 ? -13.600 3.525 9.297 1.00 98.44 71 VAL A C 1
ATOM 553 O O . VAL A 1 71 ? -13.886 4.251 10.245 1.00 98.44 71 VAL A O 1
ATOM 556 N N . GLU A 1 72 ? -14.489 3.186 8.363 1.00 98.38 72 GLU A N 1
ATOM 557 C CA . GLU A 1 72 ? -15.923 3.492 8.444 1.00 98.38 72 GLU A CA 1
ATOM 558 C C . GLU A 1 72 ? -16.578 2.870 9.694 1.00 98.38 72 GLU A C 1
ATOM 560 O O . GLU A 1 72 ? -16.062 1.915 10.282 1.00 98.38 72 GLU A O 1
ATOM 565 N N . VAL A 1 73 ? -17.740 3.395 10.105 1.00 97.81 73 VAL A N 1
ATOM 566 C CA . VAL A 1 73 ? -18.503 2.860 11.247 1.00 97.81 73 VAL A CA 1
ATOM 567 C C . VAL A 1 73 ? -18.845 1.388 11.003 1.00 97.81 73 VAL A C 1
ATOM 569 O O . VAL A 1 73 ? -19.420 1.031 9.977 1.00 97.81 73 VAL A O 1
ATOM 572 N N . GLY A 1 74 ? -18.481 0.526 11.955 1.00 96.75 74 GLY A N 1
ATOM 573 C CA . GLY A 1 74 ? -18.610 -0.932 11.827 1.00 96.75 74 GLY A CA 1
ATOM 574 C C . GLY A 1 74 ? -17.460 -1.615 11.070 1.00 96.75 74 GLY A C 1
ATOM 575 O O . GLY A 1 74 ? -17.439 -2.841 10.973 1.00 96.75 74 GLY A O 1
ATOM 576 N N . GLY A 1 75 ? -16.486 -0.852 10.569 1.00 98.62 75 GLY A N 1
ATOM 577 C CA . GLY A 1 75 ? -15.253 -1.348 9.967 1.00 98.62 75 GLY A CA 1
ATOM 578 C C . GLY A 1 75 ? -14.287 -1.957 10.987 1.00 98.62 75 GLY A C 1
ATOM 579 O O . GLY A 1 75 ? -14.373 -1.719 12.190 1.00 98.62 75 GLY A O 1
ATOM 580 N N . SER A 1 76 ? -13.324 -2.751 10.514 1.00 98.62 76 SER A N 1
ATOM 581 C CA . SER A 1 76 ? -12.410 -3.493 11.395 1.00 98.62 76 SER A CA 1
ATOM 582 C C . SER A 1 76 ? -11.533 -2.597 12.276 1.00 98.62 76 SER A C 1
ATOM 584 O O . SER A 1 76 ? -11.349 -2.884 13.455 1.00 98.62 76 SER A O 1
ATOM 586 N N . SER A 1 77 ? -10.980 -1.515 11.725 1.00 98.50 77 SER A N 1
ATOM 587 C CA . SER A 1 77 ? -10.146 -0.575 12.484 1.00 98.50 77 SER A CA 1
ATOM 588 C C . SER A 1 77 ? -10.987 0.281 13.426 1.00 98.50 77 SER A C 1
ATOM 590 O O . SER A 1 77 ? -10.547 0.535 14.545 1.00 98.50 77 SER A O 1
ATOM 592 N N . TYR A 1 78 ? -12.202 0.662 13.011 1.00 98.69 78 TYR A N 1
ATOM 593 C CA . TYR A 1 78 ? -13.181 1.311 13.886 1.00 98.69 78 TYR A CA 1
ATOM 594 C C . TYR A 1 78 ? -13.483 0.436 15.110 1.00 98.69 78 TYR A C 1
ATOM 596 O O . TYR A 1 78 ? -13.275 0.868 16.242 1.00 98.69 78 TYR A O 1
ATOM 604 N N . LEU A 1 79 ? -13.866 -0.827 14.889 1.00 98.62 79 LEU A N 1
ATOM 605 C CA . LEU A 1 79 ? -14.177 -1.776 15.960 1.00 98.62 79 LEU A CA 1
ATOM 606 C C . LEU A 1 79 ? -12.976 -2.028 16.878 1.00 98.62 79 LEU A C 1
ATOM 608 O O . LEU A 1 79 ? -13.136 -2.034 18.094 1.00 98.62 79 LEU A O 1
ATOM 612 N N . ASN A 1 80 ? -11.769 -2.177 16.324 1.00 98.62 80 ASN A N 1
ATOM 613 C CA . ASN A 1 80 ? -10.559 -2.344 17.133 1.00 98.62 80 ASN A CA 1
ATOM 614 C C . ASN A 1 80 ? -10.294 -1.137 18.043 1.00 98.62 80 ASN A C 1
ATOM 616 O O . ASN A 1 80 ? -9.901 -1.321 19.191 1.00 98.62 80 ASN A O 1
ATOM 620 N N . MET A 1 81 ? -10.520 0.087 17.558 1.00 98.44 81 MET A N 1
ATOM 621 C CA . MET A 1 81 ? -10.388 1.294 18.380 1.00 98.44 81 MET A CA 1
ATOM 622 C C . MET A 1 81 ? -11.466 1.365 19.463 1.00 98.44 81 MET A C 1
ATOM 624 O O . MET A 1 81 ? -11.153 1.699 20.604 1.00 98.44 81 MET A O 1
ATOM 628 N N . THR A 1 82 ? -12.713 1.006 19.145 1.00 98.12 82 THR A N 1
ATOM 629 C CA . THR A 1 82 ? -13.793 0.912 20.138 1.00 98.12 82 THR A CA 1
ATOM 630 C C . THR A 1 82 ? -13.447 -0.087 21.242 1.00 98.12 82 THR A C 1
ATOM 632 O O . THR A 1 82 ? -13.569 0.244 22.421 1.00 98.12 82 THR A O 1
ATOM 635 N N . LEU A 1 83 ? -12.963 -1.276 20.872 1.00 98.25 83 LEU A N 1
ATOM 636 C CA . LEU A 1 83 ? -12.534 -2.305 21.821 1.00 98.25 83 LEU A CA 1
ATOM 637 C C . LEU A 1 83 ? -11.354 -1.829 22.672 1.00 98.25 83 LEU A C 1
ATOM 639 O O . LEU A 1 83 ? -11.382 -1.987 23.886 1.00 98.25 83 LEU A O 1
ATOM 643 N N . LEU A 1 84 ? -10.363 -1.167 22.068 1.00 98.00 84 LEU A N 1
ATOM 644 C CA . LEU A 1 84 ? -9.227 -0.610 22.802 1.00 98.00 84 LEU A CA 1
ATOM 645 C C . LEU A 1 84 ? -9.670 0.422 23.852 1.00 98.00 84 LEU A C 1
ATOM 647 O O . LEU A 1 84 ? -9.188 0.396 24.982 1.00 98.00 84 LEU A O 1
ATOM 651 N N . ILE A 1 85 ? -10.595 1.320 23.503 1.00 97.56 85 ILE A N 1
ATOM 652 C CA . ILE A 1 85 ? -11.142 2.306 24.448 1.00 97.56 85 ILE A CA 1
ATOM 653 C C . ILE A 1 85 ? -11.880 1.597 25.587 1.00 97.56 85 ILE A C 1
ATOM 655 O O . ILE A 1 85 ? -11.668 1.923 26.755 1.00 97.56 85 ILE A O 1
ATOM 659 N N . GLN A 1 86 ? -12.715 0.608 25.263 1.00 96.44 86 GLN A N 1
ATOM 660 C CA . GLN A 1 86 ? -13.441 -0.176 26.257 1.00 96.44 86 GLN A CA 1
ATOM 661 C C . GLN A 1 86 ? -12.485 -0.902 27.214 1.00 96.44 86 GLN A C 1
ATOM 663 O O . GLN A 1 86 ? -12.704 -0.881 28.427 1.00 96.44 86 GLN A O 1
ATOM 668 N N . ASP A 1 87 ? -11.411 -1.490 26.692 1.00 96.81 87 ASP A N 1
ATOM 669 C CA . ASP A 1 87 ? -10.391 -2.170 27.487 1.00 96.81 87 ASP A CA 1
ATOM 670 C C . ASP A 1 87 ? -9.677 -1.201 28.437 1.00 96.81 87 ASP A C 1
ATOM 672 O O . ASP A 1 87 ? -9.473 -1.528 29.608 1.00 96.81 87 ASP A O 1
ATOM 676 N N . ILE A 1 88 ? -9.344 0.009 27.976 1.00 96.56 88 ILE A N 1
ATOM 677 C CA . ILE A 1 88 ? -8.721 1.047 28.812 1.00 96.56 88 ILE A CA 1
ATOM 678 C C . ILE A 1 88 ? -9.667 1.489 29.935 1.00 96.56 88 ILE A C 1
ATOM 680 O O . ILE A 1 88 ? -9.232 1.572 31.083 1.00 96.56 88 ILE A O 1
ATOM 684 N N . ILE A 1 89 ? -10.953 1.717 29.642 1.00 95.19 89 ILE A N 1
ATOM 685 C CA . ILE A 1 89 ? -11.961 2.080 30.656 1.00 95.19 89 ILE A CA 1
ATOM 686 C C . ILE A 1 89 ? -12.083 0.971 31.707 1.00 95.19 89 ILE A C 1
ATO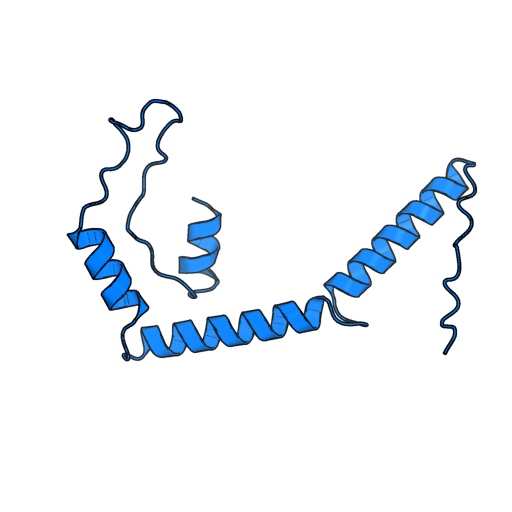M 688 O O . ILE A 1 89 ? -12.063 1.230 32.909 1.00 95.19 89 ILE A O 1
ATOM 692 N N . GLN 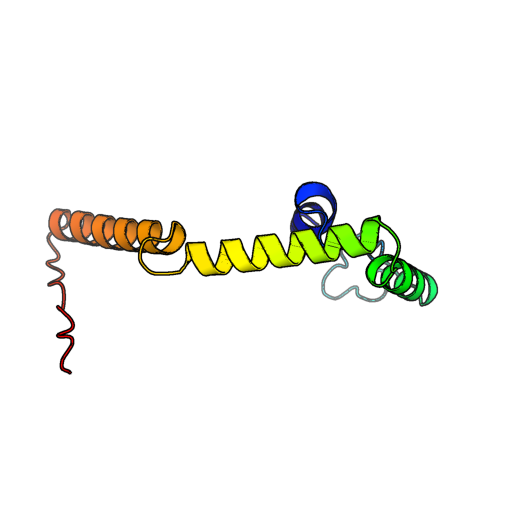A 1 90 ? -12.153 -0.291 31.279 1.00 94.44 90 GLN A N 1
ATOM 693 C CA . GLN A 1 90 ? -12.209 -1.416 32.212 1.00 94.44 90 GLN A CA 1
ATOM 694 C C . GLN A 1 90 ? -10.950 -1.516 33.078 1.00 94.44 90 GLN A C 1
ATOM 696 O O . GLN A 1 90 ? -11.041 -1.881 34.251 1.00 94.44 90 GLN A O 1
ATOM 701 N N . GLN A 1 91 ? -9.774 -1.225 32.519 1.00 93.62 91 GLN A N 1
ATOM 702 C CA . GLN A 1 91 ? -8.528 -1.197 33.282 1.00 93.62 91 GLN A CA 1
ATOM 703 C C . GLN A 1 91 ? -8.496 -0.031 34.279 1.00 93.62 91 GLN A C 1
ATOM 705 O O . GLN A 1 91 ? -8.102 -0.246 35.424 1.00 93.62 91 GLN A O 1
ATOM 710 N N . SER A 1 92 ? -8.970 1.163 33.910 1.00 90.25 92 SER A N 1
ATOM 711 C CA . SER A 1 92 ? -8.974 2.326 34.809 1.00 90.25 92 SER A CA 1
ATOM 712 C C . SER A 1 92 ? -9.931 2.144 35.988 1.00 90.25 92 SER A C 1
ATOM 714 O O . SER A 1 92 ? -9.545 2.405 37.128 1.00 90.25 92 SER A O 1
ATOM 716 N N . SER A 1 93 ? -11.128 1.592 35.754 1.00 85.94 93 SER A N 1
ATOM 717 C CA . SER A 1 93 ? -12.073 1.254 36.828 1.00 85.94 93 SER A CA 1
ATOM 718 C C . SER A 1 93 ? -11.505 0.199 37.783 1.00 85.94 93 SER A C 1
ATOM 720 O O . SER A 1 93 ? -11.684 0.304 38.994 1.00 85.94 93 SER A O 1
ATOM 722 N N . LYS A 1 94 ? -10.745 -0.787 37.280 1.00 82.12 94 LYS A N 1
ATOM 723 C CA . LYS A 1 94 ? -10.023 -1.757 38.132 1.00 82.12 94 LYS A CA 1
ATOM 724 C C . LYS A 1 94 ? -8.913 -1.106 38.965 1.00 82.12 94 LYS A C 1
ATOM 726 O O . LYS A 1 94 ? -8.583 -1.619 40.029 1.00 82.12 94 LYS A O 1
ATOM 731 N N . MET A 1 95 ? -8.342 -0.000 38.489 1.00 78.12 95 M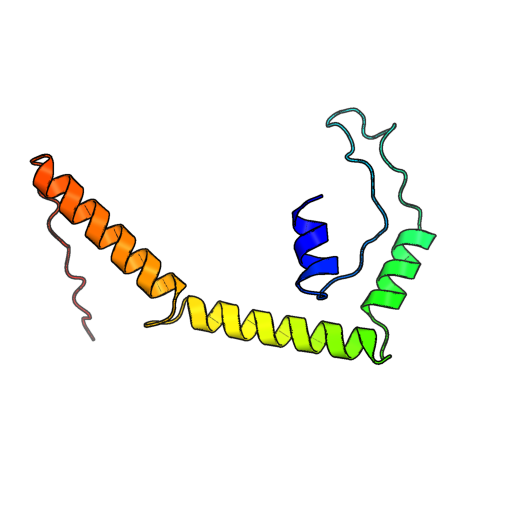ET A N 1
ATOM 732 C CA . MET A 1 95 ? -7.293 0.768 39.167 1.00 78.12 95 MET A CA 1
ATOM 733 C C . MET A 1 95 ? -7.839 1.887 40.075 1.00 78.12 95 MET A C 1
ATOM 735 O O . MET A 1 95 ? -7.045 2.610 40.674 1.00 78.12 95 MET A O 1
ATOM 739 N N . GLY A 1 96 ? -9.164 2.031 40.206 1.00 67.81 96 GLY A N 1
ATOM 740 C CA . GLY A 1 96 ? -9.796 3.043 41.063 1.00 67.81 96 GLY A CA 1
ATOM 741 C C . GLY A 1 96 ? -9.795 4.464 40.487 1.00 67.81 96 GLY A C 1
ATOM 742 O O . GLY A 1 96 ? -9.917 5.423 41.245 1.00 67.81 96 GLY A O 1
ATOM 743 N N . VAL A 1 97 ? -9.643 4.610 39.165 1.00 66.56 97 VAL A N 1
ATOM 744 C CA . VAL A 1 97 ? -9.759 5.889 38.448 1.00 66.56 97 VAL A CA 1
ATOM 745 C C . VAL A 1 97 ? -11.023 5.843 37.587 1.00 66.56 97 VAL A C 1
ATOM 747 O O . VAL A 1 97 ? -11.034 5.224 36.518 1.00 66.56 97 VAL A O 1
ATOM 750 N N . ASP A 1 98 ? -12.100 6.474 38.059 1.00 60.09 98 ASP A N 1
ATOM 751 C CA . ASP A 1 98 ? -13.372 6.529 37.330 1.00 60.09 98 ASP A CA 1
ATOM 752 C C . ASP A 1 98 ? -13.285 7.517 36.160 1.00 60.09 98 ASP A C 1
ATOM 754 O O . ASP A 1 98 ? -13.310 8.737 36.330 1.00 60.09 98 ASP A O 1
ATOM 758 N N . MET A 1 99 ? -13.192 6.971 34.948 1.00 62.91 99 MET A N 1
ATOM 759 C CA . MET A 1 99 ? -13.292 7.722 33.698 1.00 62.91 99 MET A CA 1
ATOM 760 C C . MET A 1 99 ? -14.760 7.707 33.260 1.00 62.91 99 MET A C 1
ATOM 762 O O . MET A 1 99 ? -15.238 6.716 32.709 1.00 62.91 99 MET A O 1
ATOM 766 N N . ILE A 1 100 ? -15.496 8.785 33.546 1.00 58.00 100 ILE A N 1
ATOM 767 C CA . ILE A 1 100 ? -16.892 8.938 33.112 1.00 58.00 100 ILE A CA 1
ATOM 768 C C . ILE A 1 100 ? -16.916 9.022 31.576 1.00 58.00 100 ILE A C 1
ATOM 770 O O . ILE A 1 100 ? -16.274 9.918 31.023 1.00 58.00 100 ILE A O 1
ATOM 774 N N . PRO A 1 101 ? -17.652 8.150 30.861 1.00 54.59 101 PRO A N 1
ATOM 775 C CA . PRO A 1 101 ? -17.815 8.289 29.421 1.00 54.59 101 PRO A CA 1
ATOM 776 C C . PRO A 1 101 ? -18.614 9.563 29.131 1.00 54.59 101 PRO A C 1
ATOM 778 O O . PRO A 1 101 ? -19.793 9.652 29.474 1.00 54.59 101 PRO A O 1
ATOM 781 N N . THR A 1 102 ? -17.991 10.565 28.511 1.00 54.44 102 THR A N 1
ATOM 782 C CA . THR A 1 102 ? -18.724 11.718 27.983 1.00 54.44 102 THR A CA 1
ATOM 783 C C . THR A 1 102 ? -19.511 11.248 26.768 1.00 54.44 102 THR A C 1
ATOM 785 O O . THR A 1 102 ? -18.955 11.081 25.683 1.00 54.44 102 THR A O 1
ATOM 788 N N . SER A 1 103 ? -20.804 10.993 26.954 1.00 49.19 103 SER A N 1
ATOM 789 C CA . SER A 1 103 ? -21.747 10.863 25.851 1.00 49.19 103 SER A CA 1
ATOM 790 C C . SER A 1 103 ? -21.728 12.168 25.061 1.00 49.19 103 SER A C 1
ATOM 792 O O . SER A 1 103 ? -22.205 13.192 25.553 1.00 49.19 103 SER A O 1
ATOM 794 N N . HIS A 1 104 ? -21.164 12.147 23.855 1.00 47.53 104 HIS A N 1
ATOM 795 C CA . HIS A 1 104 ? -21.476 13.181 22.884 1.00 47.53 104 HIS A CA 1
ATOM 796 C C . HIS A 1 104 ? -22.931 12.973 22.473 1.00 47.53 104 HIS A C 1
ATOM 798 O O . HIS A 1 104 ? -23.288 11.978 21.850 1.00 47.53 104 HIS A O 1
ATOM 804 N N . SER A 1 105 ? -23.771 13.891 22.931 1.00 43.59 105 SER A N 1
ATOM 805 C CA . SER A 1 105 ? -25.078 14.164 22.369 1.00 43.59 105 SER A CA 1
ATOM 806 C C . SER A 1 105 ? -24.893 14.542 20.903 1.00 43.59 105 SER A C 1
ATOM 808 O O . SER A 1 105 ? -24.356 15.611 20.609 1.00 43.59 105 SER A O 1
ATOM 810 N N . ASP A 1 106 ? -25.334 13.671 20.001 1.00 48.22 106 ASP A N 1
ATOM 811 C CA . ASP A 1 106 ? -25.727 14.090 18.662 1.00 48.22 106 ASP A CA 1
ATOM 812 C C . ASP A 1 106 ? -26.942 15.021 18.828 1.00 48.22 106 ASP A C 1
ATOM 814 O O . ASP A 1 106 ? -28.085 14.577 18.949 1.00 48.22 106 ASP A O 1
ATOM 818 N N . GLU A 1 107 ? -26.676 16.323 18.943 1.00 42.25 107 GLU A N 1
ATOM 819 C CA . GLU A 1 107 ? -27.672 17.370 18.731 1.00 42.25 107 GLU A CA 1
ATOM 820 C C . GLU A 1 107 ? -27.679 17.746 17.242 1.00 42.25 107 GLU A C 1
ATOM 822 O O . GLU A 1 107 ? -26.731 18.359 16.754 1.00 42.25 107 GLU A O 1
ATOM 827 N N . ASN A 1 108 ? -28.807 17.409 16.603 1.00 38.16 108 ASN A N 1
ATOM 828 C CA . ASN A 1 108 ? -29.343 17.837 15.298 1.00 38.16 108 ASN A CA 1
ATOM 829 C C . ASN A 1 108 ? -28.643 17.396 14.004 1.00 38.16 108 ASN A C 1
ATOM 831 O O . ASN A 1 108 ? -27.601 17.972 13.626 1.00 38.16 108 ASN A O 1
#

Foldseek 3Di:
DVVCCCCCVPLVLAFDLPQPDDQDVPRPVPGDDRDPVSVVVRCCQCCDPDPSNVVSVVSVVVVVVLVVQLCPVVHVVVVVVVVVVVVVCVVCVVVVHHDDDPPDPPDD

Radius of gyration: 22.71 Å; Cα contacts (8 Å, |Δi|>4): 71; chains: 1; bounding box: 58×27×61 Å

Secondary structure (DSSP, 8-state):
-HHHIIIIIIS---------SPPPTT-TTTS----HHHHHHHHHHHH--SHHHHHHHHHHHHHHHHHHHHHSTTSHHHHHHHHHHHHHHHHHHHTT------------

Sequence (108 aa):
FTNERLVVQILKTGVSVGADEPTAWGDEKSGFKLTKEHVKNAIDQ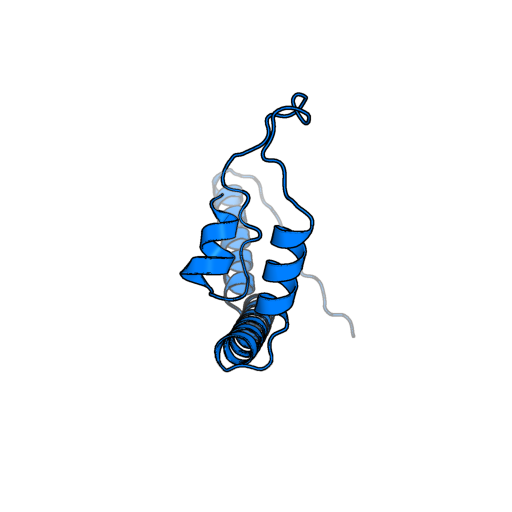LMNEGNEGIDRRKRAKEFGEKANKAVEVGGSSYLNMTLLIQDIIQQSSKMGVDMIPTSHSDEN